Protein AF-A0A061ACH7-F1 (afdb_monomer)

Solvent-accessible surface area (backbone atoms only — not comparable to full-atom values): 6026 Å² total; per-residue (Å²): 118,74,71,53,72,73,37,87,69,43,49,74,46,48,37,98,79,43,98,67,37,49,33,40,41,36,38,85,87,70,52,70,44,40,27,28,76,50,88,63,95,54,53,61,66,46,52,81,53,64,62,60,23,38,31,39,30,27,49,64,92,50,49,84,42,43,65,57,42,39,62,58,33,65,84,45,58,28,96,86,67,40,67,57,46,62,32,30,51,67,54,45,52,51,52,52,52,52,51,56,58,62,70,78,105

Nearest PDB structures (foldseek):
  3pqf-assembly1_A  TM=5.585E-01  e=8.970E+00  Bacillus subtilis

Organism: NCBI:txid576784

Foldseek 3Di:
DVVQVVDPQWDKDAPVPDDFAGIWIAGPVRDIWREHEDADPDLVVCLVPPGQTLEYEYAPVCVVCQVVNLVSQQVDAHPVRHGHHYYYPVVVVVVVVVVVVVVVD

Radius of gyration: 13.56 Å; Cα contacts (8 Å, |Δi|>4): 165; chains: 1; bounding box: 34×30×33 Å

Structure (mmCIF, N/CA/C/O backbone):
data_AF-A0A061ACH7-F1
#
_entry.id   AF-A0A061ACH7-F1
#
loop_
_atom_site.group_PDB
_atom_site.id
_atom_site.type_symbol
_atom_site.label_atom_id
_atom_site.label_alt_id
_atom_site.label_comp_id
_atom_site.label_asym_id
_atom_site.label_entity_id
_atom_site.label_seq_id
_atom_site.pdbx_PDB_ins_code
_atom_site.Cartn_x
_atom_site.Cartn_y
_atom_site.Cartn_z
_atom_site.occupancy
_atom_site.B_iso_or_equiv
_atom_site.auth_seq_id
_atom_site.auth_comp_id
_atom_site.auth_asym_id
_atom_site.auth_atom_id
_atom_site.pdbx_PDB_model_num
ATOM 1 N N . MET A 1 1 ? 5.257 -0.421 9.710 1.00 82.00 1 MET A N 1
ATOM 2 C CA . MET A 1 1 ? 3.775 -0.435 9.717 1.00 82.00 1 MET A CA 1
ATOM 3 C C . MET A 1 1 ? 3.138 -0.113 11.079 1.00 82.00 1 MET A C 1
ATOM 5 O O . MET A 1 1 ? 1.985 0.283 11.071 1.00 82.00 1 MET A O 1
ATOM 9 N N . GLN A 1 2 ? 3.875 -0.119 12.206 1.00 85.88 2 GLN A N 1
ATOM 10 C CA . GLN A 1 2 ? 3.399 0.231 13.573 1.00 85.88 2 GLN A CA 1
ATOM 11 C C . GLN A 1 2 ? 2.526 1.497 13.710 1.00 85.88 2 GLN A C 1
ATOM 13 O O . GLN A 1 2 ? 1.740 1.621 14.638 1.00 85.88 2 GLN A O 1
ATOM 18 N N . TRP A 1 3 ? 2.660 2.472 12.806 1.00 92.38 3 TRP A N 1
ATOM 19 C CA . TRP A 1 3 ? 1.811 3.668 12.807 1.00 92.38 3 TRP A CA 1
ATOM 20 C C . TRP A 1 3 ? 0.309 3.344 12.691 1.00 92.38 3 TRP A C 1
ATOM 22 O O . TRP A 1 3 ? -0.495 4.063 13.277 1.00 92.38 3 TRP A O 1
ATOM 32 N N . LEU A 1 4 ? -0.054 2.271 11.974 1.00 91.44 4 LEU A N 1
ATOM 33 C CA . LEU A 1 4 ? -1.445 1.841 11.780 1.00 91.44 4 LEU A CA 1
ATOM 34 C C . LEU A 1 4 ? -2.125 1.470 13.101 1.00 91.44 4 LEU A C 1
ATOM 36 O O . LEU A 1 4 ? -3.269 1.837 13.316 1.00 91.44 4 LEU A O 1
ATOM 40 N N . GLU A 1 5 ? -1.393 0.825 14.010 1.00 90.88 5 GLU A N 1
ATOM 41 C CA . GLU A 1 5 ? -1.896 0.374 15.319 1.00 90.88 5 GLU A CA 1
ATOM 42 C C . GLU A 1 5 ? -2.224 1.535 16.262 1.00 90.88 5 GLU A C 1
ATOM 44 O O . GLU A 1 5 ? -2.910 1.355 17.260 1.00 90.88 5 GLU A O 1
ATOM 49 N N . LYS A 1 6 ? -1.727 2.736 15.954 1.00 92.25 6 LYS A N 1
ATOM 50 C CA . LYS A 1 6 ? -1.998 3.955 16.723 1.00 92.25 6 LYS A CA 1
ATOM 51 C C . LYS A 1 6 ? -3.206 4.732 16.2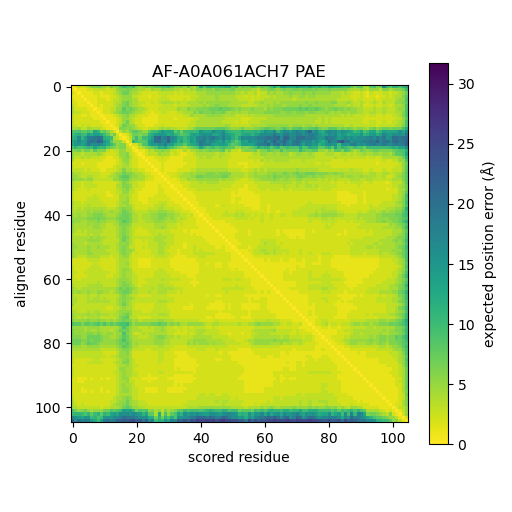00 1.00 92.25 6 LYS A C 1
ATOM 53 O O . LYS A 1 6 ? -3.484 5.806 16.723 1.00 92.25 6 LYS A O 1
ATOM 58 N N . GLN A 1 7 ? -3.850 4.271 15.128 1.00 91.12 7 GLN A N 1
ATOM 59 C CA . GLN A 1 7 ? -4.990 4.964 14.537 1.00 91.12 7 GLN A CA 1
ATOM 60 C C . GLN A 1 7 ? -6.290 4.437 15.143 1.00 91.12 7 GLN A C 1
ATOM 62 O O . GLN A 1 7 ? -6.566 3.239 15.097 1.00 91.12 7 GLN A O 1
ATOM 67 N N . GLU A 1 8 ? -7.103 5.340 15.681 1.00 88.88 8 GLU A N 1
ATOM 68 C CA . GLU A 1 8 ? -8.450 5.004 16.132 1.00 88.88 8 GLU A CA 1
ATOM 69 C C . GLU A 1 8 ? -9.305 4.524 14.947 1.00 88.88 8 GLU A C 1
ATOM 71 O O . GLU A 1 8 ? -9.206 5.051 13.837 1.00 88.88 8 GLU A O 1
ATOM 76 N N . GLY A 1 9 ? -10.113 3.484 15.167 1.00 87.12 9 GLY A N 1
ATOM 77 C CA . GLY A 1 9 ? -10.946 2.884 14.121 1.00 87.12 9 GLY A CA 1
ATOM 78 C C . GLY A 1 9 ? -10.199 1.978 13.133 1.00 87.12 9 GLY A C 1
ATOM 79 O O . GLY A 1 9 ? -10.811 1.518 12.168 1.00 87.12 9 GLY A O 1
ATOM 80 N N . VAL A 1 10 ? -8.910 1.694 13.366 1.00 93.00 10 VAL A N 1
ATOM 81 C CA . VAL A 1 10 ? -8.117 0.742 12.575 1.00 93.00 10 VAL A CA 1
ATOM 82 C C . VAL A 1 10 ? -7.814 -0.507 13.395 1.00 93.00 10 VAL A C 1
ATOM 84 O O . VAL A 1 10 ? -7.151 -0.445 14.428 1.00 93.00 10 VAL A O 1
ATOM 87 N N . ARG A 1 11 ? -8.231 -1.667 12.888 1.00 93.19 11 ARG A N 1
ATOM 88 C CA . ARG A 1 11 ? -7.797 -2.975 13.386 1.00 93.19 11 ARG A CA 1
ATOM 89 C C . ARG A 1 11 ? -6.693 -3.509 12.479 1.00 93.19 11 ARG A C 1
ATOM 91 O O . ARG A 1 11 ? -6.856 -3.535 11.259 1.00 93.19 11 ARG A O 1
ATOM 98 N N . VAL A 1 12 ? -5.578 -3.926 13.073 1.00 92.25 12 VAL A N 1
ATOM 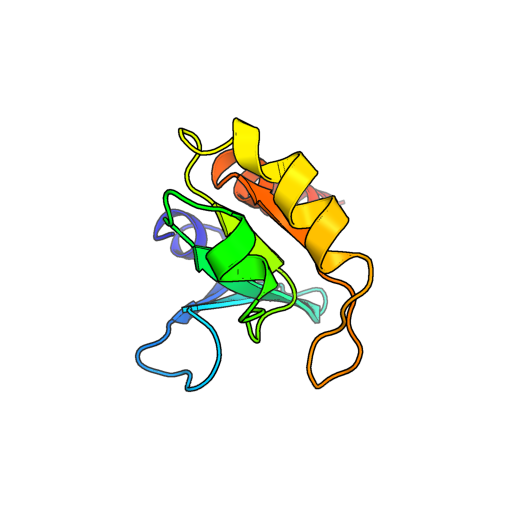99 C CA . VAL A 1 12 ? -4.406 -4.440 12.351 1.00 92.25 12 VAL A CA 1
ATOM 100 C C . VAL A 1 12 ? -4.186 -5.903 12.713 1.00 92.25 12 VAL A C 1
ATOM 102 O O . VAL A 1 12 ? -4.090 -6.237 13.890 1.00 92.25 12 VAL A O 1
ATOM 105 N N . GLU A 1 13 ? -4.064 -6.756 11.704 1.00 91.06 13 GLU A N 1
ATOM 106 C CA . GLU A 1 13 ? -3.595 -8.138 11.835 1.00 91.06 13 GLU A CA 1
ATOM 107 C C . GLU A 1 13 ? -2.224 -8.242 11.164 1.00 91.06 13 GLU A C 1
ATOM 109 O O . GLU A 1 13 ? -2.011 -7.676 10.093 1.00 91.06 13 GLU A O 1
ATOM 114 N N . ARG A 1 14 ? -1.271 -8.923 11.801 1.00 84.50 14 ARG A N 1
ATOM 115 C CA . ARG A 1 14 ? 0.091 -9.102 11.277 1.00 84.50 14 ARG A CA 1
ATOM 116 C C . ARG A 1 14 ? 0.348 -10.552 10.906 1.00 84.50 14 ARG A C 1
ATOM 118 O O . ARG A 1 14 ? -0.288 -11.436 11.466 1.00 84.50 14 ARG A O 1
ATOM 125 N N . TRP A 1 15 ? 1.346 -10.743 10.047 1.00 70.62 15 TRP A N 1
ATOM 126 C CA . TRP A 1 15 ? 1.824 -12.027 9.540 1.00 70.62 15 TRP A CA 1
ATOM 127 C C . TRP A 1 15 ? 1.994 -13.147 10.579 1.00 70.62 15 TRP A C 1
ATOM 129 O O . TRP A 1 15 ? 1.679 -14.285 10.276 1.00 70.62 15 TRP A O 1
ATOM 139 N N . GLU A 1 16 ? 2.372 -12.860 11.831 1.00 63.94 16 GLU A N 1
ATOM 140 C CA . GLU A 1 16 ? 2.402 -13.894 12.890 1.00 63.94 16 GLU A CA 1
ATOM 141 C C . GLU A 1 16 ? 1.045 -14.607 13.095 1.00 63.94 16 GLU A C 1
ATOM 143 O O . GLU A 1 16 ? 0.996 -15.664 13.714 1.00 63.94 16 GLU A O 1
ATOM 148 N N . ASN A 1 17 ? -0.045 -14.045 12.561 1.00 59.28 17 ASN A N 1
ATOM 149 C CA . ASN A 1 17 ? -1.401 -14.586 12.584 1.00 59.28 17 ASN A CA 1
ATOM 150 C C . ASN A 1 17 ? -2.018 -14.766 11.174 1.00 59.28 17 ASN A C 1
ATOM 152 O O . ASN A 1 17 ? -3.236 -14.904 11.076 1.00 59.28 17 ASN A O 1
ATOM 156 N N . LEU A 1 18 ? -1.236 -14.687 10.086 1.00 61.16 18 LEU A N 1
ATOM 157 C CA . LEU A 1 18 ? -1.725 -14.729 8.697 1.00 61.16 18 LEU A CA 1
ATOM 158 C C . LEU A 1 18 ? -0.790 -15.577 7.822 1.00 61.16 18 LEU A C 1
ATOM 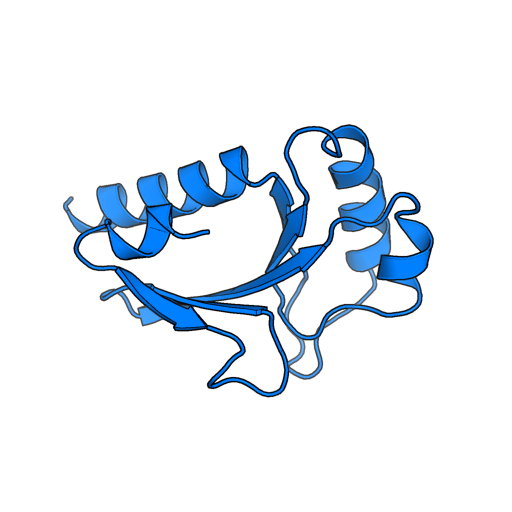160 O O . LEU A 1 18 ? 0.414 -15.381 7.864 1.00 61.16 18 LEU A O 1
ATOM 164 N N . ASP A 1 19 ? -1.323 -16.455 6.972 1.00 66.38 19 ASP A N 1
ATOM 165 C CA . ASP A 1 19 ? -0.478 -17.339 6.147 1.00 66.38 19 ASP A CA 1
ATOM 166 C C . ASP A 1 19 ? -0.102 -16.748 4.772 1.00 66.38 19 ASP A C 1
ATOM 168 O O . ASP A 1 19 ? 0.850 -17.206 4.143 1.00 66.38 19 ASP A O 1
ATOM 172 N N . GLU A 1 20 ? -0.814 -15.719 4.295 1.00 81.31 20 GLU A N 1
ATOM 173 C CA . GLU A 1 20 ? -0.758 -15.309 2.880 1.00 81.31 20 GLU A CA 1
ATOM 174 C C . GLU A 1 20 ? -0.244 -13.878 2.623 1.00 81.31 20 GLU A C 1
ATOM 176 O O . GLU A 1 20 ? 0.345 -13.638 1.571 1.00 81.31 20 GLU A O 1
ATOM 181 N N . TRP A 1 21 ? -0.424 -12.923 3.546 1.00 84.00 21 TRP A N 1
ATOM 182 C CA . TRP A 1 21 ? -0.005 -11.519 3.373 1.00 84.00 21 TRP A CA 1
ATOM 183 C C . TRP A 1 21 ? 0.574 -10.916 4.662 1.00 84.00 21 TRP A C 1
ATOM 185 O O . TRP A 1 21 ? 0.291 -11.375 5.769 1.00 84.00 21 TRP A O 1
ATOM 195 N N . ASP A 1 22 ? 1.363 -9.845 4.526 1.00 88.62 22 ASP A N 1
ATOM 196 C CA . ASP A 1 22 ? 2.153 -9.292 5.636 1.00 88.62 22 ASP A CA 1
ATOM 197 C C . ASP A 1 22 ? 1.297 -8.582 6.707 1.00 88.62 22 ASP A C 1
ATOM 199 O O . ASP A 1 22 ? 1.558 -8.693 7.912 1.00 88.62 22 ASP A O 1
ATOM 203 N N . VAL A 1 23 ? 0.302 -7.788 6.283 1.00 92.44 23 VAL A N 1
ATOM 204 C CA . VAL A 1 23 ? -0.548 -6.984 7.181 1.00 92.44 23 VAL A CA 1
ATOM 205 C C . VAL A 1 23 ? -1.992 -6.896 6.676 1.00 92.44 23 VAL A C 1
ATOM 207 O O . VAL A 1 23 ? -2.242 -6.404 5.580 1.00 92.44 23 VAL A O 1
ATOM 210 N N . GLY A 1 24 ? -2.963 -7.298 7.495 1.00 93.75 24 GLY A N 1
ATOM 211 C CA . GLY A 1 24 ? -4.381 -6.988 7.301 1.00 93.75 24 GLY A CA 1
ATOM 212 C C . GLY A 1 24 ? -4.748 -5.667 7.976 1.00 93.75 24 GLY A C 1
ATOM 213 O O . GLY A 1 24 ? -4.474 -5.476 9.159 1.00 93.75 24 GLY A O 1
ATOM 214 N N . VAL A 1 25 ? -5.369 -4.744 7.243 1.00 94.88 25 VAL A N 1
ATOM 215 C CA . VAL A 1 25 ? -5.870 -3.467 7.772 1.00 94.88 25 VAL A CA 1
ATOM 216 C C . VAL A 1 25 ? -7.376 -3.425 7.585 1.00 94.88 25 VAL A C 1
ATOM 218 O O . VAL A 1 25 ? -7.844 -3.445 6.451 1.00 94.88 25 VAL A O 1
ATOM 221 N N . TYR A 1 26 ? -8.125 -3.336 8.679 1.00 94.44 26 TYR A N 1
ATOM 222 C CA . TYR A 1 26 ? -9.586 -3.352 8.672 1.00 94.44 26 TYR A CA 1
ATOM 223 C C . TYR A 1 26 ? -10.126 -2.085 9.323 1.00 94.44 26 TYR A C 1
ATOM 225 O O . TYR A 1 26 ? -9.678 -1.702 10.407 1.00 94.44 26 TYR A O 1
ATOM 233 N N . LEU A 1 27 ? -11.089 -1.450 8.665 1.00 94.00 27 LEU A N 1
ATOM 234 C CA . LEU A 1 27 ? -11.773 -0.258 9.149 1.00 94.00 27 LEU A CA 1
ATOM 235 C C . LEU A 1 27 ? -13.211 -0.583 9.568 1.00 94.00 27 LEU A C 1
ATOM 237 O O . LEU A 1 27 ? -13.801 -1.564 9.113 1.00 94.00 27 LEU A O 1
ATOM 241 N N . ALA A 1 28 ? -13.793 0.269 10.413 1.00 88.12 28 ALA A N 1
ATOM 242 C CA . ALA A 1 28 ? -15.167 0.097 10.895 1.00 88.12 28 ALA A CA 1
ATOM 243 C C . ALA A 1 28 ? -16.240 0.227 9.793 1.00 88.12 28 ALA A C 1
ATOM 245 O O . ALA A 1 28 ? -17.337 -0.297 9.953 1.00 88.12 28 ALA A O 1
ATOM 246 N N . ASP A 1 29 ? -15.928 0.873 8.664 1.00 87.94 29 ASP A N 1
ATOM 247 C CA . ASP A 1 29 ? -16.823 0.977 7.500 1.00 87.94 29 ASP A CA 1
ATOM 248 C C . ASP A 1 29 ? -16.840 -0.297 6.629 1.00 87.94 29 ASP A C 1
ATOM 250 O O . ASP A 1 29 ? -17.429 -0.309 5.5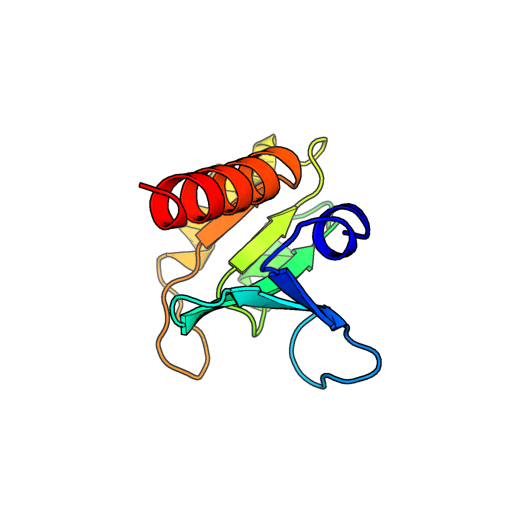48 1.00 87.94 29 ASP A O 1
ATOM 254 N N . GLY A 1 30 ? -16.166 -1.363 7.073 1.00 90.38 30 GLY A N 1
ATOM 255 C CA . GLY A 1 30 ? -16.021 -2.616 6.337 1.00 90.38 30 GLY A CA 1
ATOM 256 C C . GLY A 1 30 ? -14.924 -2.585 5.272 1.00 90.38 30 GLY A C 1
ATOM 257 O O . GLY A 1 30 ? -14.670 -3.612 4.638 1.00 90.38 30 GLY A O 1
ATOM 258 N N . HIS A 1 31 ? -14.239 -1.452 5.072 1.00 94.00 31 HIS A N 1
ATOM 259 C CA . HIS A 1 31 ? -13.101 -1.392 4.164 1.00 94.00 31 HIS A CA 1
ATOM 260 C C . HIS A 1 31 ? -11.938 -2.220 4.717 1.00 94.00 31 HIS A C 1
ATOM 262 O O . HIS A 1 31 ? -11.599 -2.145 5.902 1.00 94.00 31 HIS A O 1
ATOM 268 N N . ARG A 1 32 ? -11.288 -2.984 3.836 1.00 93.69 32 ARG A N 1
ATOM 269 C CA . ARG A 1 32 ? -10.097 -3.766 4.168 1.00 93.69 32 ARG A CA 1
ATOM 270 C C 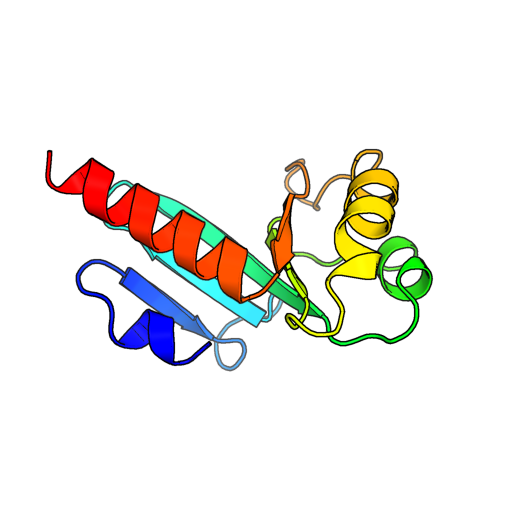. ARG A 1 32 ? -8.989 -3.558 3.144 1.00 93.69 32 ARG A C 1
ATOM 272 O O . ARG A 1 32 ? -9.266 -3.371 1.962 1.00 93.69 32 ARG A O 1
ATOM 279 N N . TRP A 1 33 ? -7.749 -3.630 3.608 1.00 95.19 33 TRP A N 1
ATOM 280 C CA . TRP A 1 33 ? -6.573 -3.820 2.764 1.00 95.19 33 TRP A CA 1
ATOM 281 C C . TRP A 1 33 ? -5.822 -5.057 3.238 1.00 95.19 33 TRP A C 1
ATOM 283 O O . TRP A 1 33 ? -5.465 -5.137 4.416 1.00 95.19 33 TRP A O 1
ATOM 293 N N . ARG A 1 34 ? -5.528 -5.981 2.323 1.00 94.88 34 ARG A N 1
ATOM 294 C CA . ARG A 1 34 ? -4.497 -7.000 2.540 1.00 94.88 34 ARG A CA 1
ATOM 295 C C . ARG A 1 34 ? -3.211 -6.515 1.916 1.00 94.88 34 ARG A C 1
ATOM 297 O O . ARG A 1 34 ? -3.132 -6.286 0.707 1.00 94.88 34 ARG A O 1
ATOM 304 N N . VAL A 1 35 ? -2.242 -6.269 2.780 1.00 95.44 35 VAL A N 1
ATOM 305 C CA . VAL A 1 35 ? -1.031 -5.552 2.433 1.00 95.44 35 VAL A CA 1
ATOM 306 C C . VAL A 1 35 ? 0.146 -6.501 2.410 1.00 95.44 35 VAL A C 1
ATOM 308 O O . VAL A 1 35 ? 0.451 -7.138 3.413 1.00 95.44 35 VAL A O 1
ATOM 311 N N . ASP A 1 36 ? 0.853 -6.483 1.291 1.00 94.75 36 ASP A N 1
ATOM 312 C CA . ASP A 1 36 ? 2.174 -7.066 1.131 1.00 94.75 36 ASP A CA 1
ATOM 313 C C . ASP A 1 36 ? 3.218 -5.947 1.079 1.00 94.75 36 ASP A C 1
ATOM 315 O O . ASP A 1 36 ? 3.190 -5.081 0.200 1.00 94.75 36 ASP A O 1
ATOM 319 N N . VAL A 1 37 ? 4.156 -5.945 2.022 1.00 94.19 37 VAL A N 1
ATOM 320 C CA . VAL A 1 37 ? 5.264 -4.994 2.079 1.00 94.19 37 VAL A CA 1
ATOM 321 C C . VAL A 1 37 ? 6.465 -5.589 1.355 1.00 94.19 37 VAL A C 1
ATOM 323 O O . VAL A 1 37 ? 7.091 -6.531 1.832 1.00 94.19 37 VAL A O 1
ATOM 326 N N . LYS A 1 38 ? 6.834 -5.019 0.206 1.00 94.38 38 LYS A N 1
ATOM 327 C CA . LYS A 1 38 ? 7.953 -5.513 -0.604 1.00 94.38 38 LYS A CA 1
ATOM 328 C C . LYS A 1 38 ? 9.096 -4.505 -0.630 1.00 94.38 38 LYS A C 1
ATOM 330 O O . LYS A 1 38 ? 8.959 -3.398 -1.145 1.00 94.38 38 LYS A O 1
ATOM 335 N N . ASP A 1 39 ? 10.244 -4.908 -0.091 1.00 95.12 39 ASP A N 1
ATOM 336 C CA . ASP A 1 39 ? 11.512 -4.188 -0.232 1.00 95.12 39 ASP A CA 1
ATOM 337 C C . ASP A 1 39 ? 12.492 -4.995 -1.082 1.00 95.12 39 ASP A C 1
ATOM 339 O O . ASP A 1 39 ? 13.482 -5.538 -0.599 1.00 95.12 39 ASP A O 1
ATOM 343 N N . HIS A 1 40 ? 12.186 -5.096 -2.373 1.00 94.44 40 HIS A N 1
ATOM 344 C CA . HIS A 1 40 ? 13.049 -5.769 -3.332 1.00 94.44 40 HIS A CA 1
ATOM 345 C C . HIS A 1 40 ? 13.699 -4.749 -4.269 1.00 94.44 40 HIS A C 1
ATOM 347 O O . HIS A 1 40 ? 13.074 -3.769 -4.680 1.00 94.44 40 HIS A O 1
ATOM 353 N N . GLN A 1 41 ? 14.975 -4.948 -4.607 1.00 92.62 41 GLN A N 1
ATOM 354 C CA . GLN A 1 41 ? 15.681 -4.030 -5.505 1.00 92.62 41 GLN A CA 1
ATOM 355 C C . GLN A 1 41 ? 15.168 -4.097 -6.939 1.00 92.62 41 GLN A C 1
ATOM 357 O O . GLN A 1 41 ? 15.105 -3.070 -7.615 1.00 92.62 41 GLN A O 1
ATOM 362 N N . ASP A 1 42 ? 14.785 -5.287 -7.371 1.00 94.19 42 ASP A N 1
ATOM 363 C CA . ASP A 1 42 ? 14.206 -5.518 -8.680 1.00 94.19 42 ASP A CA 1
ATOM 364 C C . ASP A 1 42 ? 12.684 -5.664 -8.577 1.00 94.19 42 ASP A C 1
ATOM 366 O O . ASP A 1 42 ? 12.183 -6.523 -7.848 1.00 94.19 42 ASP A O 1
ATOM 370 N N . ALA A 1 43 ? 11.967 -4.815 -9.312 1.00 93.75 43 ALA A N 1
ATOM 371 C CA . ALA A 1 43 ? 10.516 -4.847 -9.405 1.00 93.75 43 ALA A CA 1
ATOM 372 C C . ALA A 1 43 ? 10.018 -6.073 -10.183 1.00 93.75 43 ALA A C 1
ATOM 374 O O . ALA A 1 43 ? 8.949 -6.589 -9.862 1.00 93.75 43 ALA A O 1
ATOM 375 N N . GLN A 1 44 ? 10.786 -6.561 -11.165 1.00 95.06 44 GLN A N 1
ATOM 376 C CA . GLN A 1 44 ? 10.362 -7.685 -11.997 1.00 95.06 44 GLN A CA 1
ATOM 377 C C . GLN A 1 44 ? 10.233 -8.967 -11.175 1.00 95.06 44 GLN A C 1
ATOM 379 O O . GLN A 1 44 ? 9.247 -9.678 -11.315 1.00 95.06 44 GLN A O 1
ATOM 384 N N . THR A 1 45 ? 11.131 -9.185 -10.212 1.00 95.19 45 THR A N 1
ATOM 385 C CA . THR A 1 45 ? 11.033 -10.314 -9.274 1.00 95.19 45 THR A CA 1
ATOM 386 C C . THR A 1 45 ? 9.688 -10.353 -8.521 1.00 95.19 45 THR A C 1
ATOM 388 O O . THR A 1 45 ? 9.170 -11.433 -8.241 1.00 95.19 45 THR A O 1
ATOM 391 N N . ILE A 1 46 ? 9.098 -9.192 -8.202 1.00 95.31 46 ILE A N 1
ATOM 392 C CA . ILE A 1 46 ? 7.775 -9.102 -7.552 1.00 95.31 46 ILE A CA 1
ATOM 393 C C . ILE A 1 46 ? 6.652 -9.398 -8.557 1.00 95.31 46 ILE A C 1
ATOM 395 O O . ILE A 1 46 ? 5.656 -10.013 -8.198 1.00 95.31 46 ILE A O 1
ATOM 399 N N . VAL A 1 47 ? 6.796 -8.966 -9.811 1.00 96.00 47 VAL A N 1
ATOM 400 C CA . VAL A 1 47 ? 5.807 -9.224 -10.872 1.00 96.00 47 VAL A CA 1
ATOM 401 C C . VAL A 1 47 ? 5.794 -10.702 -11.269 1.00 96.00 47 VAL A C 1
ATOM 403 O O . VAL A 1 47 ? 4.725 -11.273 -11.448 1.00 96.00 47 VAL A O 1
ATOM 406 N N . ASP A 1 48 ? 6.962 -11.336 -11.354 1.00 96.25 48 ASP A N 1
ATOM 407 C CA . ASP A 1 48 ? 7.104 -12.752 -11.711 1.00 96.25 48 ASP A CA 1
ATOM 408 C C . ASP A 1 48 ? 6.548 -13.685 -10.627 1.00 96.25 48 ASP A C 1
ATOM 410 O O . ASP A 1 48 ? 6.187 -14.832 -10.899 1.00 96.25 48 ASP A O 1
ATOM 414 N N . ARG A 1 49 ? 6.479 -13.199 -9.383 1.00 93.00 49 ARG A N 1
ATOM 415 C CA . ARG A 1 49 ? 5.879 -13.893 -8.238 1.00 93.00 49 ARG A CA 1
ATOM 416 C C . ARG A 1 49 ? 4.939 -12.939 -7.501 1.00 93.00 49 ARG A C 1
ATOM 418 O O . ARG A 1 49 ? 5.318 -12.408 -6.452 1.00 93.00 49 ARG A O 1
ATOM 425 N N . PRO A 1 50 ? 3.735 -12.704 -8.056 1.00 93.38 50 PRO A N 1
ATOM 426 C CA . PRO A 1 50 ? 2.804 -11.725 -7.522 1.00 93.38 50 PRO A CA 1
ATOM 427 C C . PRO A 1 50 ? 2.470 -11.998 -6.052 1.00 93.38 50 PRO A C 1
ATOM 429 O O . PRO A 1 50 ? 2.272 -13.158 -5.681 1.00 93.38 50 PRO A O 1
ATOM 432 N N . PRO A 1 51 ? 2.368 -10.954 -5.214 1.00 93.31 51 PRO A N 1
ATOM 433 C CA . PRO A 1 51 ? 1.934 -11.112 -3.831 1.00 93.31 51 PRO A CA 1
ATOM 434 C C . PRO A 1 51 ? 0.472 -11.570 -3.728 1.00 93.31 51 PRO A C 1
ATOM 436 O O . PRO A 1 51 ? -0.319 -11.369 -4.658 1.00 93.31 51 PRO A O 1
ATOM 439 N N . ALA A 1 52 ? 0.099 -12.162 -2.592 1.00 92.31 52 ALA A N 1
ATOM 440 C CA . ALA A 1 52 ? -1.272 -12.617 -2.371 1.00 92.31 52 ALA A CA 1
ATOM 441 C C . ALA A 1 52 ? -2.221 -11.446 -2.072 1.00 92.31 52 ALA A C 1
ATOM 443 O O . ALA A 1 52 ? -3.350 -11.417 -2.568 1.00 92.31 52 ALA A O 1
ATOM 444 N N . GLY A 1 53 ? -1.758 -10.461 -1.296 1.00 92.69 53 GLY A N 1
ATOM 445 C CA . GLY A 1 53 ? -2.500 -9.251 -0.980 1.00 92.69 53 GLY A CA 1
ATOM 446 C C . GLY A 1 53 ? -2.636 -8.329 -2.188 1.00 92.69 53 GLY A C 1
ATOM 447 O O . GLY A 1 53 ? -1.676 -8.046 -2.906 1.00 92.69 53 GLY A O 1
ATOM 448 N N . GLU A 1 54 ? -3.840 -7.795 -2.396 1.00 96.00 54 GLU A N 1
ATOM 449 C CA . GLU A 1 54 ? -4.114 -6.864 -3.490 1.00 96.00 54 GLU A CA 1
ATOM 450 C C . GLU A 1 54 ? -3.401 -5.515 -3.317 1.00 96.00 54 GLU A C 1
ATOM 452 O O . GLU A 1 54 ? -3.246 -4.758 -4.275 1.00 96.00 54 GLU A O 1
ATOM 457 N N . THR A 1 55 ? -2.954 -5.184 -2.104 1.00 97.56 55 THR A N 1
ATOM 458 C CA . THR A 1 55 ? -2.266 -3.925 -1.821 1.00 97.56 55 THR A CA 1
ATOM 459 C C . THR A 1 55 ? -0.770 -4.157 -1.662 1.00 97.56 55 THR A C 1
ATOM 461 O O . THR A 1 55 ? -0.313 -4.655 -0.639 1.00 97.56 55 THR A O 1
ATOM 464 N N . VAL A 1 56 ? 0.022 -3.722 -2.638 1.00 97.31 56 VAL A N 1
ATOM 465 C CA . VAL A 1 56 ? 1.486 -3.820 -2.575 1.00 97.31 56 VAL A CA 1
ATOM 466 C C . VAL A 1 56 ? 2.059 -2.509 -2.054 1.00 97.31 56 VAL A C 1
ATOM 468 O O . VAL A 1 56 ? 1.811 -1.440 -2.611 1.00 97.31 56 VAL A O 1
ATOM 471 N N . VAL A 1 57 ? 2.848 -2.569 -0.986 1.00 97.88 57 VAL A N 1
ATOM 472 C CA . VAL A 1 57 ? 3.481 -1.399 -0.375 1.00 97.88 57 VAL A CA 1
ATOM 473 C C . VAL A 1 57 ? 4.993 -1.519 -0.461 1.00 97.88 57 VAL A C 1
ATOM 475 O O . VAL A 1 57 ? 5.590 -2.427 0.104 1.00 97.88 57 VAL A O 1
ATOM 478 N N . VAL A 1 58 ? 5.635 -0.547 -1.103 1.00 97.38 58 VAL A N 1
ATOM 479 C CA . VAL A 1 58 ? 7.099 -0.446 -1.147 1.00 97.38 58 VAL A CA 1
ATOM 480 C C . VAL A 1 58 ? 7.613 0.659 -0.215 1.00 97.38 58 VAL A C 1
ATOM 482 O O . VAL A 1 58 ? 6.911 1.653 0.033 1.00 97.38 58 VAL A O 1
ATOM 485 N N . PRO A 1 59 ? 8.846 0.557 0.310 1.00 97.44 59 PRO A N 1
ATOM 486 C CA . PRO A 1 59 ? 9.478 1.656 1.031 1.00 97.44 59 PRO A CA 1
ATOM 487 C C . PRO A 1 59 ? 9.556 2.943 0.201 1.00 97.44 59 PRO A C 1
ATOM 489 O O . PRO A 1 59 ? 9.676 2.923 -1.021 1.00 97.44 59 PRO A O 1
ATOM 492 N N . ASN A 1 60 ? 9.558 4.103 0.863 1.00 97.69 60 ASN A N 1
ATOM 493 C CA . ASN A 1 60 ? 9.577 5.396 0.165 1.00 97.69 60 ASN A CA 1
ATOM 494 C C . ASN A 1 60 ? 10.821 5.597 -0.722 1.00 97.69 60 ASN A C 1
ATOM 496 O O . ASN A 1 60 ? 10.724 6.254 -1.756 1.00 97.69 60 ASN A O 1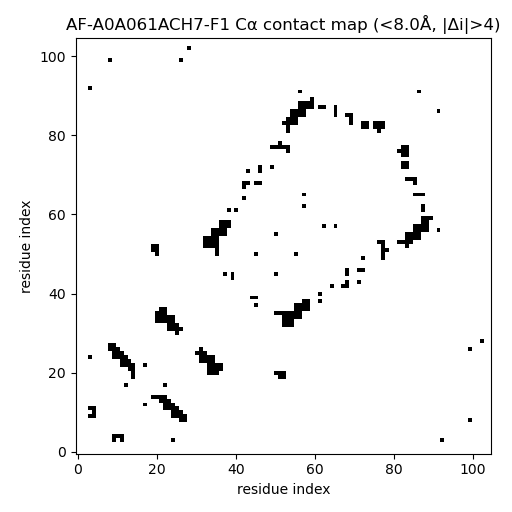
ATOM 500 N N . TYR A 1 61 ? 11.976 5.031 -0.354 1.00 97.38 61 TYR A N 1
ATOM 501 C CA . TYR A 1 61 ? 13.188 5.103 -1.182 1.00 97.38 61 TYR A CA 1
ATOM 502 C C . TYR A 1 61 ? 13.088 4.259 -2.464 1.00 97.38 61 TYR A C 1
ATOM 504 O O . TYR A 1 61 ? 13.820 4.517 -3.412 1.00 97.38 61 TYR A O 1
ATOM 512 N N . ARG A 1 62 ? 12.138 3.315 -2.540 1.00 97.44 62 ARG A N 1
ATOM 513 C CA . ARG A 1 62 ? 11.818 2.509 -3.733 1.00 97.44 62 ARG A CA 1
ATOM 514 C C . ARG A 1 62 ? 10.727 3.144 -4.602 1.00 97.44 62 ARG A C 1
ATOM 516 O O . ARG A 1 62 ? 10.236 2.515 -5.530 1.00 97.44 62 ARG A O 1
ATOM 523 N N . ARG A 1 63 ? 10.339 4.402 -4.345 1.00 97.00 63 ARG A N 1
ATOM 524 C CA . ARG A 1 63 ? 9.238 5.093 -5.053 1.00 97.00 63 ARG A CA 1
ATOM 525 C C . ARG A 1 63 ? 9.323 5.045 -6.582 1.00 97.00 63 ARG A C 1
ATOM 527 O O . ARG A 1 63 ? 8.285 5.094 -7.231 1.00 97.00 63 ARG A O 1
ATOM 534 N N . SER A 1 64 ? 10.528 4.974 -7.152 1.00 96.94 64 SER A N 1
ATOM 535 C CA . SER A 1 64 ? 10.732 4.891 -8.603 1.00 96.94 64 SER A CA 1
ATOM 536 C C . SER A 1 64 ? 10.148 3.613 -9.212 1.00 96.94 64 SER A C 1
ATOM 538 O O . SER A 1 64 ? 9.767 3.632 -10.376 1.00 96.94 64 SER A O 1
ATOM 540 N N . GLN A 1 65 ? 10.014 2.537 -8.431 1.00 96.50 65 GLN A N 1
ATOM 541 C CA . GLN A 1 65 ? 9.462 1.258 -8.882 1.00 96.50 65 GLN A CA 1
ATOM 542 C C . GLN A 1 65 ? 7.931 1.257 -8.979 1.00 96.50 65 GLN A C 1
ATOM 544 O O . GLN A 1 65 ? 7.379 0.387 -9.639 1.00 96.50 65 GLN A O 1
ATOM 549 N N . VAL A 1 66 ? 7.225 2.202 -8.342 1.00 97.19 66 VAL A N 1
ATOM 550 C CA . VAL A 1 66 ? 5.755 2.145 -8.198 1.00 97.19 66 VAL A CA 1
ATOM 551 C C . VAL A 1 66 ? 5.044 2.044 -9.546 1.00 97.19 66 VAL A C 1
ATOM 553 O O . VAL A 1 66 ? 4.171 1.199 -9.704 1.00 97.19 66 VAL A O 1
ATOM 556 N N . ASN A 1 67 ? 5.436 2.860 -10.528 1.00 97.06 67 ASN A N 1
ATOM 557 C CA . ASN A 1 67 ? 4.794 2.844 -11.845 1.00 97.06 67 ASN A CA 1
ATOM 558 C C . ASN A 1 67 ? 5.085 1.545 -12.608 1.00 97.06 67 ASN A C 1
ATOM 560 O O . ASN A 1 67 ? 4.189 1.005 -13.247 1.00 97.06 67 ASN A O 1
ATOM 564 N N . GLN A 1 68 ? 6.318 1.033 -12.519 1.00 96.25 68 GLN A N 1
ATOM 565 C CA . GLN A 1 68 ? 6.699 -0.234 -13.146 1.00 96.25 68 GLN A CA 1
ATOM 566 C C . GLN A 1 68 ? 5.939 -1.407 -12.517 1.00 96.25 68 GLN A C 1
ATOM 568 O O . GLN A 1 68 ? 5.397 -2.238 -13.239 1.00 96.25 68 GLN A O 1
ATOM 573 N N . LEU A 1 69 ? 5.859 -1.451 -11.184 1.00 96.88 69 LEU A N 1
ATOM 574 C CA . LEU A 1 69 ? 5.111 -2.472 -10.454 1.00 96.88 69 LEU A CA 1
ATOM 575 C C . LEU A 1 69 ? 3.622 -2.412 -10.781 1.00 96.88 69 LEU A C 1
ATOM 577 O O . LEU A 1 69 ? 3.033 -3.448 -11.061 1.00 96.88 69 LEU A O 1
ATOM 581 N N . GLN A 1 70 ? 3.017 -1.221 -10.788 1.00 97.94 70 GLN A N 1
ATOM 582 C CA . GLN A 1 70 ? 1.600 -1.086 -11.123 1.00 97.94 70 GLN A CA 1
ATOM 583 C C . GLN A 1 70 ? 1.333 -1.592 -12.544 1.00 97.94 70 GLN A C 1
ATOM 585 O O . GLN A 1 70 ? 0.459 -2.430 -12.725 1.00 97.94 70 GLN A O 1
ATOM 590 N N . ALA A 1 71 ? 2.137 -1.173 -13.526 1.00 96.94 71 ALA A N 1
ATOM 591 C CA . ALA A 1 71 ? 1.981 -1.620 -14.908 1.00 96.94 71 ALA A CA 1
ATOM 592 C C . ALA A 1 71 ? 2.159 -3.142 -15.064 1.00 96.94 71 ALA A C 1
ATOM 594 O O . ALA A 1 71 ? 1.389 -3.778 -15.781 1.00 96.94 71 ALA A O 1
ATOM 595 N N . GLY A 1 72 ? 3.142 -3.738 -14.379 1.00 96.75 72 GLY A N 1
ATOM 596 C CA . GLY A 1 72 ? 3.364 -5.187 -14.406 1.00 96.75 72 GLY A CA 1
ATOM 597 C C . GLY A 1 72 ? 2.236 -5.983 -13.742 1.00 96.75 72 GLY A C 1
ATOM 598 O O . GLY A 1 72 ? 1.875 -7.056 -14.216 1.00 96.75 72 GLY A O 1
ATOM 599 N N . LEU A 1 73 ? 1.642 -5.443 -12.675 1.00 96.56 73 LEU A N 1
ATOM 600 C CA . LEU A 1 73 ? 0.566 -6.094 -11.928 1.00 96.56 73 LEU A CA 1
ATOM 601 C C . LEU A 1 73 ? -0.837 -5.819 -12.503 1.00 96.56 73 LEU A C 1
ATOM 603 O O . LEU A 1 73 ? -1.757 -6.583 -12.222 1.00 96.56 73 LEU A O 1
ATOM 607 N N . ASP A 1 74 ? -1.031 -4.784 -13.328 1.00 94.31 74 ASP A N 1
ATOM 608 C CA . ASP A 1 74 ? -2.336 -4.421 -13.913 1.00 94.31 74 ASP A CA 1
ATOM 609 C C . ASP A 1 74 ? -2.937 -5.532 -14.790 1.00 94.31 74 ASP A C 1
ATOM 611 O O . ASP A 1 74 ? -4.165 -5.682 -14.870 1.00 94.31 74 ASP A O 1
ATOM 615 N N . ALA A 1 75 ? -2.083 -6.334 -15.430 1.00 91.44 75 ALA A N 1
ATOM 616 C CA . ALA A 1 75 ? -2.484 -7.502 -16.213 1.00 91.44 75 ALA A CA 1
ATOM 617 C C . ALA A 1 75 ? -2.846 -8.719 -15.341 1.00 91.44 75 ALA A C 1
ATOM 619 O O . ALA A 1 75 ? -3.483 -9.655 -15.822 1.00 91.44 75 ALA A O 1
ATOM 620 N N . LEU A 1 76 ? -2.468 -8.702 -14.062 1.00 95.06 76 LEU A N 1
ATOM 621 C CA . LEU A 1 76 ? -2.590 -9.818 -13.129 1.00 95.06 76 LEU A CA 1
ATOM 622 C C . LEU A 1 76 ? -3.729 -9.588 -12.133 1.00 95.06 76 LEU A C 1
ATOM 624 O O . LEU A 1 76 ? -4.249 -8.481 -11.974 1.00 95.06 76 LEU A O 1
ATOM 628 N N . ARG A 1 77 ? -4.146 -10.652 -11.454 1.00 94.88 77 ARG A N 1
ATOM 629 C CA . ARG A 1 77 ? -5.159 -10.60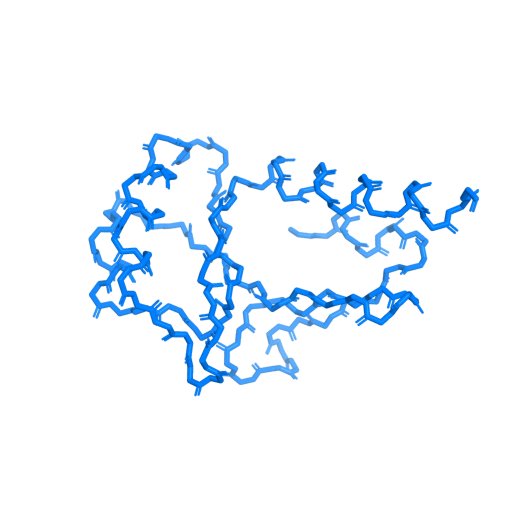4 -10.395 1.00 94.88 77 ARG A CA 1
ATOM 630 C C . ARG A 1 77 ? -4.711 -11.463 -9.224 1.00 94.88 77 ARG A C 1
ATOM 632 O O . ARG A 1 77 ? -3.998 -12.442 -9.431 1.00 94.88 77 ARG A O 1
ATOM 639 N N . THR A 1 78 ? -5.164 -11.111 -8.025 1.00 92.81 78 THR A N 1
ATOM 640 C CA . THR A 1 78 ? -5.026 -11.995 -6.862 1.00 92.81 78 THR A CA 1
ATOM 641 C C . THR A 1 78 ? -5.834 -13.280 -7.067 1.00 92.81 78 THR A C 1
ATOM 643 O O . THR A 1 78 ? -6.681 -13.351 -7.964 1.00 92.81 78 THR A O 1
ATOM 646 N N . ALA A 1 79 ? -5.634 -14.281 -6.204 1.00 87.06 79 ALA A N 1
ATOM 647 C CA . ALA A 1 79 ? -6.423 -15.518 -6.218 1.00 87.06 79 ALA A CA 1
ATOM 648 C C . ALA A 1 79 ? -7.944 -15.263 -6.109 1.00 87.06 79 ALA A C 1
ATOM 650 O O . ALA A 1 79 ? -8.747 -16.005 -6.666 1.00 87.06 79 ALA A O 1
ATOM 651 N N . GLU A 1 80 ? -8.338 -14.165 -5.459 1.00 87.06 80 GLU A N 1
ATOM 652 C CA . GLU A 1 80 ? -9.733 -13.724 -5.319 1.00 87.06 80 GLU A CA 1
ATOM 653 C C . GLU A 1 80 ? -10.220 -12.827 -6.473 1.00 87.06 80 GLU A C 1
ATOM 655 O O . GLU A 1 80 ? -11.295 -12.234 -6.400 1.00 87.06 80 GLU A O 1
ATOM 660 N N . GLY A 1 81 ? -9.430 -12.672 -7.539 1.00 92.31 81 GLY A N 1
ATOM 661 C CA . GLY A 1 81 ? -9.794 -11.871 -8.709 1.00 92.31 81 GLY A CA 1
ATOM 662 C C . GLY A 1 81 ? -9.667 -10.356 -8.515 1.00 92.31 81 GLY A C 1
ATOM 663 O O . GLY A 1 81 ? -10.140 -9.590 -9.360 1.00 92.31 81 GLY A O 1
ATOM 664 N N . GLN A 1 82 ? -9.030 -9.890 -7.435 1.00 94.19 82 GLN A N 1
ATOM 665 C CA . GLN A 1 82 ? -8.871 -8.460 -7.170 1.00 94.19 82 GLN A CA 1
ATOM 666 C C . GLN A 1 82 ? -7.738 -7.849 -8.000 1.00 94.19 82 GLN A C 1
ATOM 668 O O . GLN A 1 82 ? -6.756 -8.507 -8.347 1.00 94.19 82 GLN A O 1
ATOM 673 N N . ARG A 1 83 ? -7.887 -6.562 -8.328 1.00 96.69 83 ARG A N 1
ATOM 674 C CA . ARG A 1 83 ? -6.829 -5.772 -8.967 1.00 96.69 83 ARG A CA 1
ATOM 675 C C . ARG A 1 83 ? -5.807 -5.329 -7.934 1.00 96.69 83 ARG A C 1
ATOM 677 O O . ARG A 1 83 ? -6.184 -4.874 -6.857 1.00 96.69 83 ARG A O 1
ATOM 684 N N . TYR A 1 84 ? -4.541 -5.376 -8.323 1.00 97.56 84 TYR A N 1
ATOM 685 C CA . TYR A 1 84 ? -3.464 -4.858 -7.500 1.00 97.56 84 TYR A CA 1
ATOM 686 C C . TYR A 1 84 ? -3.467 -3.330 -7.449 1.00 97.56 84 TYR A C 1
ATOM 688 O O . TYR A 1 84 ? -3.744 -2.654 -8.441 1.00 97.56 84 TYR A O 1
ATOM 696 N N . THR A 1 85 ? -3.106 -2.783 -6.292 1.00 97.69 85 THR A N 1
ATOM 697 C CA . THR A 1 85 ? -2.812 -1.359 -6.118 1.00 97.69 85 THR A CA 1
ATOM 698 C C . THR A 1 85 ? -1.467 -1.200 -5.430 1.00 97.69 85 THR A C 1
ATOM 700 O O . THR A 1 85 ? -1.248 -1.747 -4.348 1.00 97.69 85 THR A O 1
ATOM 703 N N . VAL A 1 86 ? -0.572 -0.426 -6.040 1.00 98.06 86 VAL A N 1
ATOM 704 C CA . VAL A 1 86 ? 0.783 -0.209 -5.534 1.00 98.06 86 VAL A CA 1
ATOM 705 C C . VAL A 1 86 ? 0.897 1.155 -4.859 1.00 98.06 86 VAL A C 1
ATOM 707 O O . VAL A 1 86 ? 0.574 2.197 -5.430 1.00 98.06 86 VAL A O 1
ATOM 710 N N . PHE A 1 87 ? 1.429 1.167 -3.641 1.00 98.19 87 PHE A N 1
ATOM 711 C CA . PHE A 1 87 ? 1.711 2.379 -2.884 1.00 98.19 87 PHE A CA 1
ATOM 712 C C . PHE A 1 87 ? 3.162 2.424 -2.416 1.00 98.19 87 PHE A C 1
ATOM 714 O O . PHE A 1 87 ? 3.806 1.407 -2.178 1.00 98.19 87 PHE A O 1
ATOM 721 N N . THR A 1 88 ? 3.657 3.633 -2.161 1.00 98.19 88 THR A N 1
ATOM 722 C CA . THR A 1 88 ? 4.725 3.794 -1.171 1.00 98.19 88 THR A CA 1
ATOM 723 C C . THR A 1 88 ? 4.132 3.764 0.237 1.00 98.19 88 THR A C 1
ATOM 725 O O . THR A 1 88 ? 2.956 4.087 0.421 1.00 98.19 88 THR A O 1
ATOM 728 N N . VAL A 1 89 ? 4.950 3.496 1.260 1.00 97.25 89 VAL A N 1
ATOM 729 C CA . VAL A 1 89 ? 4.523 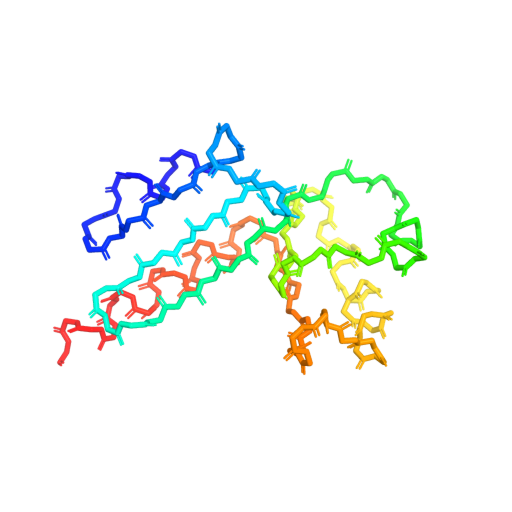3.595 2.671 1.00 97.25 89 VAL A CA 1
ATOM 730 C C . VAL A 1 89 ? 3.826 4.931 2.970 1.00 97.25 89 VAL A C 1
ATOM 732 O O . VAL A 1 89 ? 2.781 4.944 3.617 1.00 97.25 89 VAL A O 1
ATOM 735 N N . SER A 1 90 ? 4.366 6.064 2.507 1.00 97.25 90 SER A N 1
ATOM 736 C CA . SER A 1 90 ? 3.745 7.377 2.741 1.00 97.25 90 SER A CA 1
ATOM 737 C C . SER A 1 90 ? 2.379 7.522 2.065 1.00 97.25 90 SER A C 1
ATOM 739 O O . SER A 1 90 ? 1.446 8.028 2.690 1.00 97.25 90 SER A O 1
ATOM 741 N N . ARG A 1 91 ? 2.233 7.055 0.818 1.00 97.88 91 ARG A N 1
ATOM 742 C CA . ARG A 1 91 ? 0.964 7.135 0.080 1.00 97.88 91 ARG A CA 1
ATOM 743 C C . ARG A 1 91 ? -0.081 6.182 0.641 1.00 97.88 91 ARG A C 1
ATOM 745 O O . ARG A 1 91 ? -1.243 6.563 0.711 1.00 97.88 91 ARG A O 1
ATOM 752 N N . PHE A 1 92 ? 0.331 5.006 1.108 1.00 97.75 92 PHE A N 1
ATOM 753 C CA . PHE A 1 92 ? -0.565 4.081 1.793 1.00 97.75 92 PHE A CA 1
ATOM 754 C C . PHE A 1 92 ? -1.117 4.700 3.082 1.00 97.75 92 PHE A C 1
ATOM 756 O O . PHE A 1 92 ? -2.328 4.753 3.272 1.00 97.75 92 PHE A O 1
ATOM 763 N N . LYS A 1 93 ? -0.252 5.283 3.925 1.00 96.56 93 LYS A N 1
ATOM 764 C CA . LYS A 1 93 ? -0.700 6.013 5.125 1.00 96.56 93 LYS A CA 1
ATOM 765 C C . LYS A 1 93 ? -1.675 7.139 4.785 1.00 96.56 93 LYS A C 1
ATOM 767 O O . LYS A 1 93 ? -2.696 7.273 5.446 1.00 96.56 93 LYS A O 1
ATOM 772 N N . ALA A 1 94 ? -1.390 7.917 3.739 1.00 96.44 94 ALA A N 1
ATOM 773 C CA . ALA A 1 94 ? -2.286 8.979 3.290 1.00 96.44 94 ALA A CA 1
ATOM 774 C C . ALA A 1 94 ? -3.651 8.440 2.821 1.00 96.44 94 ALA A C 1
ATOM 776 O O . ALA A 1 94 ? -4.673 9.058 3.113 1.00 96.44 94 ALA A O 1
ATOM 777 N N . ALA A 1 95 ? -3.684 7.290 2.137 1.00 96.00 95 ALA A N 1
ATOM 778 C CA . ALA A 1 95 ? -4.925 6.630 1.735 1.00 96.00 95 ALA A CA 1
ATOM 779 C C . ALA A 1 95 ? -5.753 6.190 2.955 1.00 96.00 95 ALA A C 1
ATOM 781 O O . ALA A 1 95 ? -6.945 6.492 3.017 1.00 96.00 95 ALA A O 1
ATOM 782 N N . VAL A 1 96 ? -5.107 5.582 3.957 1.00 94.94 96 VAL A N 1
ATOM 783 C CA . VAL A 1 96 ? -5.745 5.217 5.233 1.00 94.94 96 VAL A CA 1
ATOM 784 C C . VAL A 1 96 ? -6.284 6.460 5.946 1.00 94.94 96 VAL A C 1
ATOM 786 O O . VAL A 1 96 ? -7.467 6.512 6.267 1.00 94.94 96 VAL A O 1
ATOM 789 N N . THR A 1 97 ? -5.471 7.509 6.122 1.00 94.12 97 THR A N 1
ATOM 790 C CA . THR A 1 97 ? -5.915 8.767 6.751 1.00 94.12 97 THR A CA 1
ATOM 791 C C . THR A 1 97 ? -7.091 9.396 6.011 1.00 94.12 97 THR A C 1
ATOM 793 O O . THR A 1 97 ? -8.026 9.877 6.646 1.00 94.12 97 THR A O 1
ATOM 796 N N . LYS A 1 98 ? -7.062 9.414 4.673 1.00 94.00 98 LYS A N 1
ATOM 797 C CA . LYS A 1 98 ? -8.157 9.965 3.869 1.00 94.00 98 LYS A CA 1
ATOM 798 C C . LYS A 1 98 ? -9.454 9.198 4.115 1.00 94.00 98 LYS A C 1
ATOM 800 O O . LYS A 1 98 ? -10.496 9.830 4.254 1.00 94.00 98 LYS A O 1
ATOM 805 N N . ARG A 1 99 ? -9.389 7.865 4.180 1.00 93.00 99 ARG A N 1
ATOM 806 C CA . ARG A 1 99 ? -10.562 7.024 4.428 1.00 93.00 99 ARG A CA 1
ATOM 807 C C . ARG A 1 99 ? -11.122 7.248 5.831 1.00 93.00 99 ARG A C 1
ATOM 809 O O . ARG A 1 99 ? -12.302 7.542 5.946 1.00 93.00 99 ARG A O 1
ATOM 816 N N . LEU A 1 100 ? -10.263 7.247 6.852 1.00 91.50 100 LEU A N 1
ATOM 817 C CA . LEU A 1 100 ? -10.654 7.531 8.239 1.00 91.50 100 LEU A CA 1
ATOM 818 C C . LEU A 1 100 ? -11.333 8.899 8.386 1.00 91.50 100 LEU A C 1
ATOM 820 O O . LEU A 1 100 ? -12.382 9.003 9.009 1.00 91.50 100 LEU A O 1
ATOM 824 N N . LYS A 1 101 ? -10.784 9.949 7.761 1.00 89.69 101 LYS A N 1
ATOM 825 C CA . LYS A 1 101 ? -11.413 11.282 7.767 1.00 89.69 101 LYS A CA 1
ATOM 826 C C . LYS A 1 101 ? -12.771 11.299 7.069 1.00 89.69 101 LYS A C 1
ATOM 828 O O . LYS A 1 101 ? -13.648 12.035 7.493 1.00 89.69 101 LYS A O 1
ATOM 833 N N . GLY A 1 102 ? -12.932 10.508 6.009 1.00 85.69 102 GLY A N 1
ATOM 834 C CA . GLY A 1 102 ? -14.206 10.369 5.306 1.00 85.69 102 GLY A CA 1
ATOM 835 C C . GLY A 1 102 ? -15.276 9.613 6.098 1.00 85.69 102 GLY A C 1
ATOM 836 O O . GLY A 1 102 ? -16.445 9.766 5.783 1.00 85.69 102 GLY A O 1
ATOM 837 N N . MET A 1 103 ? -14.899 8.823 7.111 1.00 73.69 103 MET A N 1
ATOM 838 C CA . MET A 1 103 ? -15.840 8.121 7.998 1.00 73.69 103 MET A CA 1
ATOM 839 C C . MET A 1 103 ? -16.405 9.017 9.107 1.00 73.69 103 MET A C 1
ATOM 841 O O . MET A 1 103 ? -17.449 8.702 9.663 1.00 73.69 103 MET A O 1
ATOM 845 N N . GLY A 1 104 ? -15.701 10.096 9.463 1.00 60.47 104 GLY A N 1
ATOM 846 C CA . GLY A 1 104 ? -16.130 11.056 10.486 1.00 60.47 104 GLY A CA 1
ATOM 847 C C . GLY A 1 104 ? -16.937 12.239 9.943 1.00 60.47 104 GLY A C 1
ATOM 848 O O . GLY A 1 104 ? -17.067 13.232 10.656 1.00 60.47 104 GLY A O 1
ATOM 849 N N . ALA A 1 105 ? -17.390 12.167 8.686 1.00 50.50 105 ALA A N 1
ATOM 850 C CA . ALA A 1 105 ? -18.159 13.202 7.994 1.00 50.50 105 ALA A CA 1
ATOM 851 C C . ALA A 1 105 ? -19.640 12.825 7.884 1.00 50.50 105 ALA A C 1
ATOM 853 O O . ALA A 1 105 ? -19.926 11.617 7.727 1.00 50.50 105 ALA A O 1
#

Secondary structure (DSSP, 8-state):
-TTGGGSTTEEEEEGGG-SS-SEEEEETTS-EEEEEE---S-HHHHHHS--SSSEEEE-GGGGGGHHHHHHHHHT---TTSPPPEEEEHHHHHHHHHHHHHHHT-

Mean predicted aligned error: 3.92 Å

InterPro domains: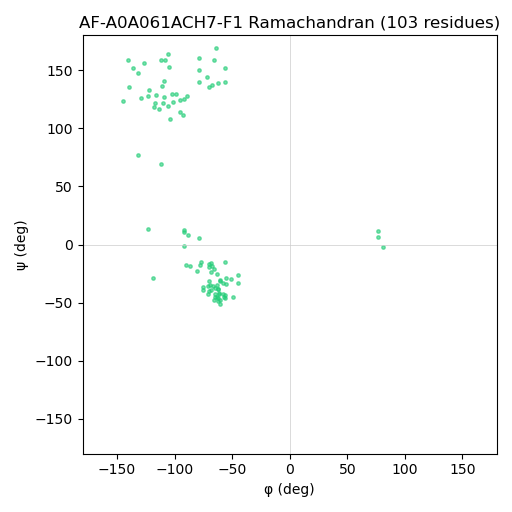
  IPR040828 REase associating with pPIWI, RE domain [PF18154] (1-102)

pLDDT: mean 91.43, std 9.06, range [50.5, 98.19]

Sequence (105 aa):
MQWLEKQEGVRVERWENLDEWDVGVYLADGHRWRVDVKDHQDAQTIVDRPPAGETVVVPNYRRSQVNQLQAGLDALRTAEGQRYTVFTVSRFKAAVTKRLKGMGA